Protein AF-A0A0D6M5K9-F1 (afdb_monomer_lite)

Organism: NCBI:txid53326

Radius of gyration: 14.78 Å; chains: 1; bounding box: 34×23×40 Å

InterPro domains:
  IPR000608 Ubiquitin-conjugating (UBC), catalytic core domain [PS50127] (1-75)
  IPR016135 Ubiquitin-conjugating enzyme/RWD-like [G3DSA:3.10.110.10] (27-75)
  IPR016135 Ubiquitin-conjugating enzyme/RWD-like [SSF54495] (2-74)

Foldseek 3Di:
DWDADCDDLCHRFIDDDDDDDPPVDPDPVVVVVVCCVPPDPDLVPDPDVVLSVCCVPPVPVSSVVSVVCRVVPGDRD

Sequence (77 aa):
LTVCPQEGIYRGGVFKFSISVPPEYNNVVIHGLSSLFTDLIDFDDALNMQAAQLWSTNREQFTHRAREYIAKYCERR

Secondary structure (DSSP, 8-state):
-EE---SSTTTT--EE---PPPTT--SHHHHHHHHHTTT---STT-S-HHHHHHHHH-HHHHHHHHHHHHHHHSPP-

Structure (mmCIF, N/CA/C/O backbone):
data_AF-A0A0D6M5K9-F1
#
_entry.id   AF-A0A0D6M5K9-F1
#
loop_
_atom_site.group_PDB
_atom_site.id
_atom_site.type_symbol
_atom_site.label_atom_id
_atom_site.label_alt_id
_atom_site.label_comp_id
_atom_site.label_asym_id
_atom_site.label_entity_id
_atom_site.label_seq_id
_atom_site.pdbx_PDB_ins_code
_atom_site.Cartn_x
_atom_site.Cartn_y
_atom_site.Cartn_z
_atom_site.occupancy
_atom_site.B_iso_or_equiv
_atom_site.auth_seq_id
_atom_site.auth_comp_id
_atom_site.auth_asym_id
_atom_site.auth_atom_id
_atom_site.pdbx_PDB_model_num
ATOM 1 N N . LEU A 1 1 ? 1.278 -5.989 -11.461 1.00 81.81 1 LEU A N 1
ATOM 2 C CA . LEU A 1 1 ? 1.207 -6.946 -10.333 1.00 81.81 1 LEU A CA 1
ATOM 3 C C . LEU A 1 1 ? -0.013 -6.616 -9.479 1.00 81.81 1 LEU A C 1
ATOM 5 O O . LEU A 1 1 ? -0.228 -5.444 -9.207 1.00 81.81 1 LEU A O 1
ATOM 9 N N . THR A 1 2 ? -0.810 -7.606 -9.075 1.00 86.19 2 THR A N 1
ATOM 10 C CA . THR A 1 2 ? -1.977 -7.395 -8.199 1.00 86.19 2 THR A CA 1
ATOM 11 C C . THR A 1 2 ? -1.788 -8.185 -6.913 1.00 86.19 2 THR A C 1
ATOM 13 O O . THR A 1 2 ? -1.518 -9.381 -6.978 1.00 86.19 2 THR A O 1
ATOM 16 N N . VAL A 1 3 ? -1.944 -7.528 -5.765 1.00 85.19 3 VAL A N 1
ATOM 17 C CA . VAL A 1 3 ? -1.796 -8.132 -4.435 1.00 85.19 3 VAL A CA 1
ATOM 18 C C . VAL A 1 3 ? -3.143 -8.102 -3.715 1.00 85.19 3 VAL A C 1
ATOM 20 O O . VAL A 1 3 ? -3.786 -7.053 -3.641 1.00 85.19 3 VAL A O 1
ATOM 23 N N . CYS A 1 4 ? 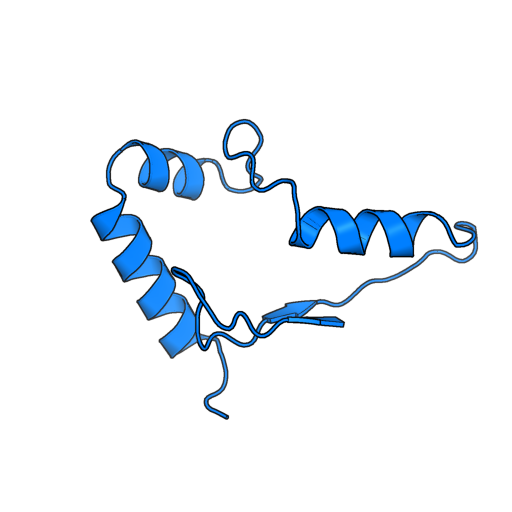-3.559 -9.254 -3.184 1.00 89.19 4 CYS A N 1
ATOM 24 C CA . CYS A 1 4 ? -4.816 -9.433 -2.449 1.00 89.19 4 CYS A CA 1
ATOM 25 C C . CYS A 1 4 ? -4.538 -10.096 -1.087 1.00 89.19 4 CYS A C 1
ATOM 27 O O . CYS A 1 4 ? -4.609 -11.328 -0.993 1.00 89.19 4 CYS A O 1
ATOM 29 N N . PRO A 1 5 ? -4.203 -9.318 -0.040 1.00 86.00 5 PRO A N 1
ATOM 30 C CA . PRO A 1 5 ? -3.887 -9.861 1.277 1.00 86.00 5 PRO A CA 1
ATOM 31 C C . PRO A 1 5 ? -5.057 -10.671 1.847 1.00 86.00 5 PRO A C 1
ATOM 33 O O . PRO A 1 5 ? -6.209 -10.226 1.823 1.00 86.00 5 PRO A O 1
ATOM 36 N N . GLN A 1 6 ? -4.758 -11.862 2.368 1.00 84.31 6 GLN A N 1
ATOM 37 C CA . GLN A 1 6 ? -5.759 -12.768 2.949 1.00 84.31 6 GLN A CA 1
ATOM 38 C C . GLN A 1 6 ? -5.887 -12.626 4.473 1.00 84.31 6 GLN A C 1
ATOM 40 O O . GLN A 1 6 ? -6.876 -13.081 5.050 1.00 84.31 6 GLN A O 1
ATOM 45 N N . GLU A 1 7 ? -4.941 -11.940 5.116 1.00 84.06 7 GLU A N 1
ATOM 46 C CA . GLU A 1 7 ? -4.851 -11.768 6.567 1.00 84.06 7 GLU A CA 1
ATOM 47 C C . GLU A 1 7 ? -4.328 -10.373 6.961 1.00 84.06 7 GLU A C 1
ATOM 49 O O . GLU A 1 7 ? -3.944 -9.567 6.111 1.00 84.06 7 GLU A O 1
ATOM 54 N N . GLY A 1 8 ? -4.370 -10.063 8.259 1.00 86.69 8 GLY A N 1
ATOM 55 C CA . GLY A 1 8 ? -3.924 -8.778 8.801 1.00 86.69 8 GLY A CA 1
ATOM 56 C C . GLY A 1 8 ? -4.856 -7.595 8.499 1.00 86.69 8 GLY A C 1
ATOM 57 O O . GLY A 1 8 ? -6.037 -7.751 8.187 1.00 86.69 8 GLY A O 1
ATOM 58 N N . ILE A 1 9 ? -4.318 -6.379 8.635 1.00 87.44 9 ILE A N 1
ATOM 59 C CA . ILE A 1 9 ? -5.077 -5.115 8.531 1.00 87.44 9 ILE A CA 1
ATOM 60 C C . ILE A 1 9 ? -5.591 -4.869 7.113 1.00 87.44 9 ILE A C 1
ATOM 62 O O . ILE A 1 9 ? -6.687 -4.342 6.940 1.00 87.44 9 ILE A O 1
ATOM 66 N N . TYR A 1 10 ? -4.813 -5.278 6.113 1.00 88.56 10 TYR A N 1
ATOM 67 C CA . TYR A 1 10 ? -5.109 -5.044 4.701 1.00 88.56 10 TYR A CA 1
ATOM 68 C C . TYR A 1 10 ? -5.963 -6.145 4.062 1.00 88.56 10 TYR A C 1
ATOM 70 O O . TYR A 1 10 ? -6.175 -6.135 2.847 1.00 88.56 10 TYR A O 1
ATOM 78 N N . ARG A 1 11 ? -6.443 -7.105 4.865 1.00 87.75 11 ARG A N 1
ATOM 79 C CA . ARG A 1 11 ? -7.272 -8.218 4.402 1.00 87.75 11 ARG A CA 1
ATOM 80 C C . ARG A 1 11 ? -8.474 -7.712 3.609 1.00 87.75 11 ARG A C 1
ATOM 82 O O . ARG A 1 11 ? -9.222 -6.856 4.078 1.00 87.75 11 ARG A O 1
ATOM 89 N N . GLY A 1 12 ? -8.680 -8.293 2.429 1.00 86.62 12 GLY A N 1
ATOM 90 C CA . GLY A 1 12 ? -9.795 -7.945 1.543 1.00 86.62 12 GLY A CA 1
ATOM 91 C C . GLY A 1 12 ? -9.547 -6.721 0.655 1.00 86.62 12 GLY A C 1
ATOM 92 O O . GLY A 1 12 ? -10.383 -6.425 -0.195 1.00 86.62 12 GLY A O 1
ATOM 93 N N . GLY A 1 13 ? -8.408 -6.038 0.799 1.00 89.12 13 GLY A N 1
ATOM 94 C CA . GLY A 1 13 ? -7.968 -5.029 -0.160 1.00 89.12 13 GLY A CA 1
ATOM 95 C C . GLY A 1 13 ? -7.473 -5.646 -1.469 1.00 89.12 13 GLY A C 1
ATOM 96 O O . GLY A 1 13 ? -6.958 -6.765 -1.498 1.00 89.12 13 GLY A O 1
ATOM 97 N N . VAL A 1 14 ? -7.613 -4.890 -2.557 1.00 90.62 14 VAL A N 1
ATOM 98 C CA . VAL A 1 14 ? -7.060 -5.224 -3.875 1.00 90.62 14 VAL A CA 1
ATOM 99 C C . VAL A 1 14 ? -6.130 -4.093 -4.290 1.00 90.62 14 VAL A C 1
ATOM 101 O O . VAL A 1 14 ? -6.582 -2.978 -4.555 1.00 90.62 14 VAL A O 1
ATOM 104 N N . PHE A 1 15 ? -4.832 -4.381 -4.354 1.00 88.00 15 PHE A N 1
ATOM 105 C CA . PHE A 1 15 ? -3.792 -3.394 -4.642 1.00 88.00 15 PHE A CA 1
ATOM 106 C C . PHE A 1 15 ? -3.158 -3.692 -6.000 1.00 88.00 15 PHE A C 1
ATOM 108 O O . PHE A 1 15 ? -2.613 -4.776 -6.216 1.00 88.00 15 PHE A O 1
ATOM 115 N N . LYS A 1 16 ? -3.251 -2.741 -6.934 1.00 87.69 16 LYS A N 1
ATOM 116 C CA . LYS A 1 16 ? -2.708 -2.859 -8.295 1.00 87.6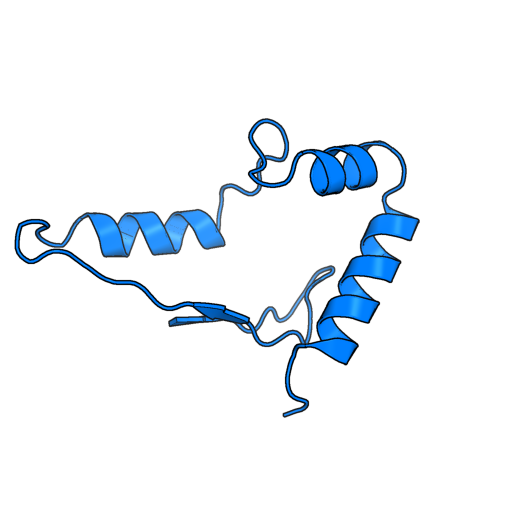9 16 LYS A CA 1
ATOM 117 C C . LYS A 1 16 ? -1.408 -2.052 -8.383 1.00 87.69 16 LYS A C 1
ATOM 119 O O . LYS A 1 16 ? -1.417 -0.844 -8.182 1.00 87.69 16 LYS A O 1
ATOM 124 N N . PHE A 1 17 ? -0.308 -2.717 -8.715 1.00 84.69 17 PHE A N 1
ATOM 125 C CA . PHE A 1 17 ? 1.017 -2.126 -8.905 1.00 84.69 17 PHE A CA 1
ATOM 126 C C . PHE A 1 17 ? 1.415 -2.192 -10.380 1.00 84.69 17 PHE A C 1
ATOM 128 O O . PHE A 1 17 ? 1.346 -3.260 -11.001 1.00 84.69 17 PHE A O 1
ATOM 135 N N . SER A 1 18 ? 1.868 -1.065 -10.926 1.00 84.62 18 SER A N 1
ATOM 136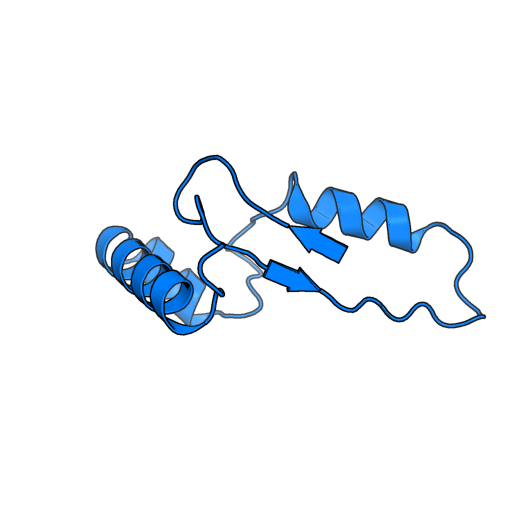 C CA . SER A 1 18 ? 2.529 -1.009 -12.231 1.00 84.62 18 SER A CA 1
ATOM 137 C C . SER A 1 18 ? 4.039 -1.004 -12.018 1.00 84.62 18 SER A C 1
ATOM 139 O O . SER A 1 18 ? 4.539 -0.225 -11.211 1.00 84.62 18 SER A O 1
ATOM 141 N N . ILE A 1 19 ? 4.753 -1.892 -12.706 1.00 80.12 19 ILE A N 1
ATOM 142 C CA . ILE A 1 19 ? 6.210 -2.012 -12.620 1.00 80.12 19 ILE A CA 1
ATOM 143 C C . ILE A 1 19 ? 6.738 -1.797 -14.034 1.00 80.12 19 ILE A C 1
ATOM 145 O O . ILE A 1 19 ? 6.393 -2.559 -14.936 1.00 80.12 19 ILE A O 1
ATOM 149 N N . SER A 1 20 ? 7.548 -0.756 -14.219 1.00 78.62 20 SER A N 1
ATOM 150 C CA . SER A 1 20 ? 8.259 -0.502 -15.470 1.00 78.62 20 SER A CA 1
ATOM 151 C C . SER A 1 20 ? 9.708 -0.933 -15.296 1.00 78.62 20 SER A C 1
ATOM 153 O O . SER A 1 20 ? 10.389 -0.435 -14.400 1.00 78.62 20 SER A O 1
ATOM 155 N N . VAL A 1 21 ? 10.162 -1.878 -16.117 1.00 74.44 21 VAL A N 1
ATOM 156 C CA . VAL A 1 21 ? 11.555 -2.336 -16.118 1.00 74.44 21 VAL A CA 1
ATOM 157 C C . VAL A 1 21 ? 12.255 -1.689 -17.312 1.00 74.44 21 VAL A C 1
ATOM 159 O O . VAL A 1 21 ? 11.838 -1.940 -18.446 1.00 74.44 21 VAL A O 1
ATOM 162 N N . PRO A 1 22 ? 13.283 -0.850 -17.090 1.00 74.06 22 PRO A N 1
ATOM 163 C CA . PRO A 1 22 ? 14.081 -0.308 -18.177 1.00 74.06 22 PRO A CA 1
ATOM 164 C C . PRO A 1 22 ? 14.768 -1.439 -18.951 1.00 74.06 22 PRO A C 1
ATOM 166 O O . PRO A 1 22 ? 15.164 -2.438 -18.342 1.00 74.06 22 PRO A O 1
ATOM 169 N N . PRO A 1 23 ? 14.972 -1.290 -20.269 1.00 70.12 23 PRO A N 1
ATOM 170 C CA . PRO A 1 23 ? 15.637 -2.307 -21.079 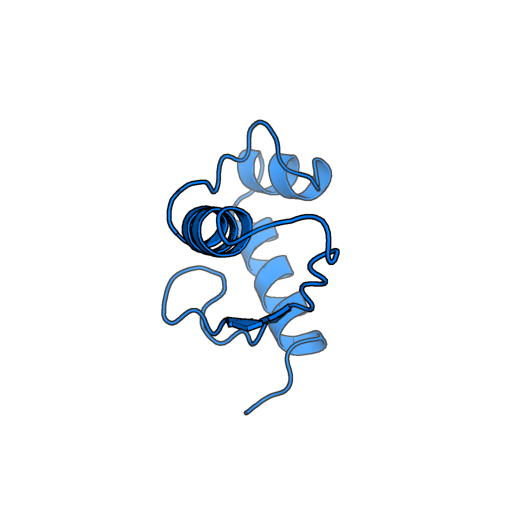1.00 70.12 23 PRO A CA 1
ATOM 171 C C . PRO A 1 23 ? 17.083 -2.589 -20.633 1.00 70.12 23 PRO A C 1
ATOM 173 O O . PRO A 1 23 ? 17.611 -3.653 -20.947 1.00 70.12 23 PRO A O 1
ATOM 176 N N . GLU A 1 24 ? 17.715 -1.693 -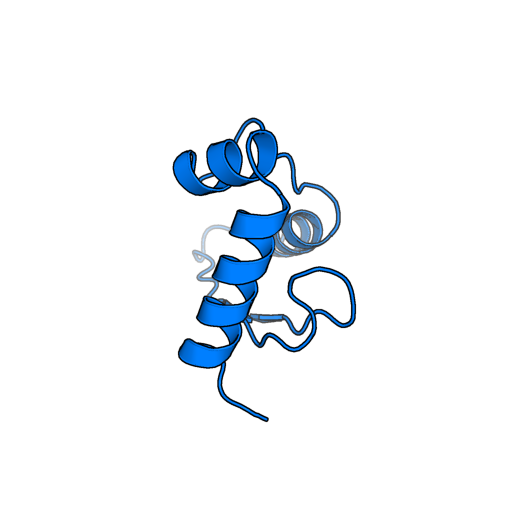19.863 1.00 70.69 24 GLU A N 1
ATOM 177 C CA . GLU A 1 24 ? 19.060 -1.906 -19.311 1.00 70.69 24 GLU A CA 1
ATOM 178 C C . GLU A 1 24 ? 19.094 -2.851 -18.090 1.00 70.69 24 GLU A C 1
ATOM 180 O O . GLU A 1 24 ? 20.173 -3.261 -17.658 1.00 70.69 24 GLU A O 1
ATOM 185 N N . TYR A 1 25 ? 17.939 -3.211 -17.516 1.00 62.69 25 TYR A N 1
ATOM 186 C CA . TYR A 1 25 ? 17.855 -3.932 -16.244 1.00 62.69 25 TYR A CA 1
ATOM 187 C C . TYR A 1 25 ? 17.483 -5.410 -16.431 1.00 62.69 25 TYR A C 1
ATOM 189 O O . TYR A 1 25 ? 16.323 -5.799 -16.555 1.00 62.69 25 TYR A O 1
ATOM 197 N N . ASN A 1 26 ? 18.507 -6.261 -16.424 1.00 57.50 26 ASN A N 1
ATOM 198 C CA . ASN A 1 26 ? 18.390 -7.703 -16.620 1.00 57.50 26 ASN A CA 1
ATOM 199 C C . ASN A 1 26 ? 17.942 -8.398 -15.312 1.00 57.50 26 ASN A C 1
ATOM 201 O O . ASN A 1 26 ? 18.682 -8.355 -14.337 1.00 57.50 26 ASN A O 1
ATOM 205 N N . ASN A 1 27 ? 16.747 -9.010 -15.290 1.00 58.56 27 ASN A N 1
ATOM 206 C CA . ASN A 1 27 ? 16.182 -10.043 -14.379 1.00 58.56 27 ASN A CA 1
ATOM 207 C C . ASN A 1 27 ? 16.293 -9.940 -12.828 1.00 58.56 27 ASN A C 1
ATOM 209 O O . ASN A 1 27 ? 15.504 -10.581 -12.134 1.00 58.56 27 ASN A O 1
ATOM 213 N N . VAL A 1 28 ? 17.187 -9.142 -12.240 1.00 58.97 28 VAL A N 1
ATOM 214 C CA . VAL A 1 28 ? 17.458 -9.102 -10.785 1.00 58.97 28 VAL A CA 1
ATOM 215 C C . VAL A 1 28 ? 16.372 -8.342 -10.005 1.00 58.97 28 VAL A C 1
ATOM 217 O O . VAL A 1 28 ? 16.057 -8.679 -8.866 1.00 58.97 28 VAL A O 1
ATOM 220 N N . VAL A 1 29 ? 15.733 -7.349 -10.628 1.00 58.88 29 VAL A N 1
ATOM 221 C CA . VAL A 1 29 ? 14.780 -6.441 -9.954 1.00 58.88 29 VAL A CA 1
ATOM 222 C C . VAL A 1 29 ? 13.436 -7.106 -9.665 1.00 58.88 29 VAL A C 1
ATOM 224 O O . VAL A 1 29 ? 12.819 -6.818 -8.644 1.00 58.88 29 VAL A O 1
ATOM 227 N N . ILE A 1 30 ? 12.994 -8.034 -10.520 1.00 61.06 30 ILE A N 1
ATOM 228 C CA . ILE A 1 30 ? 11.721 -8.749 -10.340 1.00 61.06 30 ILE A CA 1
ATOM 229 C C . ILE A 1 30 ? 11.751 -9.587 -9.049 1.00 61.06 30 ILE A C 1
ATOM 231 O O . ILE A 1 30 ? 10.773 -9.600 -8.301 1.00 61.06 30 ILE A O 1
ATOM 235 N N . HIS A 1 31 ? 12.886 -10.230 -8.749 1.00 60.25 31 HIS A N 1
ATOM 236 C CA . HIS A 1 31 ? 13.062 -11.015 -7.525 1.00 60.25 31 HIS A CA 1
ATOM 237 C C . HIS A 1 31 ? 13.112 -10.133 -6.267 1.00 60.25 31 HIS A C 1
ATOM 239 O O . HIS A 1 31 ? 12.462 -10.465 -5.278 1.00 60.25 31 HIS A O 1
ATOM 245 N N . GLY A 1 32 ? 13.789 -8.978 -6.315 1.00 62.56 32 GLY A N 1
ATOM 246 C CA . GLY A 1 32 ? 13.823 -8.024 -5.195 1.00 62.56 32 GLY A CA 1
ATOM 247 C C . GLY A 1 32 ? 12.462 -7.386 -4.884 1.00 62.56 32 GLY A C 1
ATOM 248 O O . GLY A 1 32 ? 12.114 -7.202 -3.719 1.00 62.56 32 GLY A O 1
ATOM 249 N N . LEU A 1 33 ? 11.651 -7.117 -5.914 1.00 62.12 33 LEU A N 1
ATOM 250 C CA . LEU A 1 33 ? 10.287 -6.597 -5.755 1.00 62.12 33 LEU A CA 1
ATOM 251 C C . LEU A 1 33 ? 9.372 -7.587 -5.030 1.00 62.12 33 LEU A C 1
ATOM 253 O O . LEU A 1 33 ? 8.560 -7.163 -4.216 1.00 62.12 33 LEU A O 1
ATOM 257 N N . SER A 1 34 ? 9.513 -8.892 -5.283 1.00 59.31 34 SER A N 1
ATOM 258 C CA . SER A 1 34 ? 8.728 -9.910 -4.575 1.00 59.31 34 SER A CA 1
ATOM 259 C C . SER A 1 34 ? 9.061 -9.956 -3.080 1.00 59.31 34 SER A C 1
ATOM 261 O O . SER A 1 34 ? 8.143 -10.084 -2.275 1.00 59.31 34 SER A O 1
ATOM 263 N N . SER A 1 35 ? 10.337 -9.802 -2.707 1.00 60.31 35 SER A N 1
ATOM 264 C CA . SER A 1 35 ? 10.780 -9.813 -1.303 1.00 60.31 35 SER A CA 1
ATOM 265 C C . SER A 1 35 ? 10.335 -8.575 -0.516 1.00 60.31 35 SER A C 1
ATOM 267 O O . SER A 1 35 ? 10.062 -8.666 0.681 1.00 60.31 35 SER A O 1
ATOM 269 N N . LEU A 1 36 ? 10.202 -7.425 -1.189 1.00 57.66 36 LEU A N 1
ATOM 270 C CA . LEU A 1 36 ? 9.720 -6.175 -0.585 1.00 57.66 36 LEU A CA 1
ATOM 271 C C . LEU A 1 36 ? 8.269 -6.284 -0.085 1.00 57.66 36 LEU A C 1
ATOM 273 O O . LEU A 1 36 ? 7.869 -5.571 0.829 1.00 57.66 36 LEU A O 1
ATOM 277 N N . PHE A 1 37 ? 7.484 -7.191 -0.673 1.00 57.62 37 PHE A N 1
ATOM 278 C CA . PHE A 1 37 ? 6.095 -7.436 -0.287 1.00 57.62 37 PHE A CA 1
ATOM 279 C C . PHE A 1 37 ? 5.917 -8.607 0.689 1.00 57.62 37 PHE A C 1
ATOM 281 O O . PHE A 1 37 ? 4.784 -8.841 1.114 1.00 57.62 37 PHE A O 1
ATOM 288 N N . THR A 1 38 ? 6.986 -9.330 1.051 1.00 54.59 38 THR A N 1
ATOM 289 C CA . THR A 1 38 ? 6.904 -10.480 1.968 1.00 54.59 38 THR A CA 1
ATOM 290 C C . THR A 1 38 ? 7.625 -10.276 3.301 1.00 54.59 38 THR A C 1
ATOM 292 O O . THR A 1 38 ? 7.039 -10.649 4.310 1.00 54.59 38 THR A O 1
ATOM 295 N N . ASP A 1 39 ? 8.822 -9.667 3.347 1.00 49.03 39 ASP A N 1
ATOM 296 C CA . ASP A 1 39 ? 9.672 -9.712 4.563 1.00 49.03 39 ASP A CA 1
ATOM 297 C C . ASP A 1 39 ? 10.175 -8.365 5.128 1.00 49.03 39 ASP A C 1
ATOM 299 O O . ASP A 1 39 ? 10.690 -8.343 6.243 1.00 49.03 39 ASP A O 1
ATOM 303 N N . LEU A 1 40 ? 10.015 -7.225 4.441 1.00 46.81 40 LEU A N 1
ATOM 304 C CA . LEU A 1 40 ? 10.450 -5.912 4.959 1.00 46.81 40 LEU A CA 1
ATOM 305 C C . LEU A 1 40 ? 9.312 -4.887 4.974 1.00 46.81 40 LEU A C 1
ATOM 307 O O . LEU A 1 40 ? 9.285 -3.928 4.207 1.00 46.81 40 LEU A O 1
ATOM 311 N N . ILE A 1 41 ? 8.375 -5.059 5.905 1.00 54.56 41 ILE A N 1
ATOM 312 C CA . ILE A 1 41 ? 7.675 -3.900 6.467 1.00 54.56 41 ILE A CA 1
ATOM 313 C C . ILE A 1 41 ? 8.479 -3.485 7.696 1.00 54.56 41 ILE A C 1
ATOM 315 O O . ILE A 1 41 ? 8.147 -3.858 8.819 1.00 54.56 41 ILE A O 1
ATOM 319 N N . ASP A 1 42 ? 9.570 -2.757 7.465 1.00 59.81 42 ASP A N 1
ATOM 320 C CA . ASP A 1 42 ? 10.196 -1.973 8.522 1.00 59.81 42 ASP A CA 1
ATOM 321 C C . ASP A 1 42 ? 9.609 -0.558 8.469 1.00 59.81 42 ASP A C 1
ATOM 323 O O . ASP A 1 42 ? 9.592 0.088 7.417 1.00 59.81 42 ASP A O 1
ATOM 327 N N . PHE A 1 43 ? 9.033 -0.108 9.582 1.00 62.38 43 PHE A N 1
ATOM 328 C CA . PHE A 1 43 ? 8.441 1.226 9.680 1.00 62.38 43 PHE A CA 1
ATOM 329 C C . PHE A 1 43 ? 9.488 2.304 9.990 1.00 62.38 43 PHE A C 1
ATOM 331 O O . PHE A 1 43 ? 9.125 3.482 9.939 1.00 62.38 43 PHE A O 1
ATOM 338 N N . ASP A 1 44 ? 10.745 1.933 10.266 1.00 66.50 44 ASP A N 1
ATOM 339 C CA . ASP A 1 44 ? 11.824 2.898 10.521 1.00 66.50 44 ASP A CA 1
ATOM 340 C C . ASP A 1 44 ? 12.187 3.734 9.279 1.00 66.50 44 ASP A C 1
ATOM 342 O O . ASP A 1 44 ? 12.491 4.915 9.417 1.00 66.50 44 ASP A O 1
ATOM 346 N N . ASP A 1 45 ? 12.053 3.179 8.066 1.00 72.56 45 ASP A N 1
ATOM 347 C CA . ASP A 1 45 ? 12.346 3.870 6.791 1.00 72.56 45 ASP A CA 1
ATOM 348 C C . ASP A 1 45 ? 11.107 3.967 5.875 1.00 72.56 45 ASP A C 1
ATOM 350 O O . ASP A 1 45 ? 11.148 3.857 4.644 1.00 72.56 45 ASP A O 1
ATOM 354 N N . ALA A 1 46 ? 9.936 4.148 6.487 1.00 79.19 46 ALA A N 1
ATOM 355 C CA . ALA A 1 46 ? 8.683 4.210 5.753 1.00 79.19 46 ALA A CA 1
ATOM 356 C C . ALA A 1 46 ? 8.616 5.431 4.816 1.00 79.19 46 ALA A C 1
ATOM 358 O O . ALA A 1 46 ? 8.708 6.581 5.247 1.00 79.19 46 ALA A O 1
ATOM 359 N N . LEU A 1 47 ? 8.276 5.189 3.543 1.00 82.19 47 LEU A N 1
ATOM 360 C CA . LEU A 1 47 ? 8.009 6.244 2.550 1.00 82.19 47 LEU A CA 1
ATOM 361 C C . LEU A 1 47 ? 6.973 7.276 3.030 1.00 82.19 47 LEU A C 1
ATOM 363 O O . LEU A 1 47 ? 7.027 8.444 2.652 1.00 82.19 47 LEU A O 1
ATOM 367 N N . ASN A 1 48 ? 6.012 6.847 3.854 1.00 86.00 48 ASN A N 1
ATOM 368 C CA . ASN A 1 48 ? 5.042 7.729 4.490 1.00 86.00 48 ASN A CA 1
ATOM 369 C C . ASN A 1 48 ? 5.310 7.824 5.997 1.00 86.00 48 ASN A C 1
ATOM 371 O O . ASN A 1 48 ? 4.723 7.086 6.794 1.00 86.00 48 ASN A O 1
ATOM 375 N N . MET A 1 49 ? 6.150 8.789 6.376 1.00 85.94 49 MET A N 1
ATOM 376 C CA . MET A 1 49 ? 6.496 9.054 7.776 1.00 85.94 49 MET A CA 1
ATOM 377 C C . MET A 1 49 ? 5.270 9.352 8.655 1.00 85.94 49 MET A C 1
ATOM 379 O O . MET A 1 49 ? 5.236 8.948 9.813 1.00 85.94 49 MET A O 1
ATOM 383 N N . GLN A 1 50 ? 4.223 9.999 8.124 1.00 87.44 50 GLN A N 1
ATOM 384 C CA . GLN A 1 50 ? 3.007 10.294 8.899 1.00 87.44 50 GLN A CA 1
ATOM 385 C C . GLN A 1 50 ? 2.237 9.017 9.250 1.00 87.44 50 GLN A C 1
ATOM 387 O O . GLN A 1 50 ? 1.746 8.863 10.368 1.00 87.44 50 GLN A O 1
ATOM 392 N N . ALA A 1 51 ? 2.138 8.090 8.296 1.00 87.50 51 ALA A N 1
ATOM 393 C CA . ALA A 1 51 ? 1.498 6.800 8.508 1.00 87.50 51 ALA A CA 1
ATOM 394 C C . ALA A 1 51 ? 2.297 5.936 9.500 1.00 87.50 51 ALA A C 1
ATOM 396 O O . ALA A 1 51 ? 1.696 5.314 10.375 1.00 87.50 51 ALA A O 1
ATOM 397 N N . ALA A 1 52 ? 3.632 5.953 9.415 1.00 87.62 52 ALA A N 1
ATOM 398 C CA . ALA A 1 52 ? 4.511 5.255 10.356 1.00 87.62 52 ALA A CA 1
ATOM 399 C C . ALA A 1 52 ? 4.425 5.826 11.779 1.00 87.62 52 ALA A C 1
ATOM 401 O O . ALA A 1 52 ? 4.284 5.079 12.748 1.00 87.62 52 ALA A O 1
ATOM 402 N N . GLN A 1 53 ? 4.407 7.153 11.920 1.00 88.69 53 GLN A N 1
ATOM 403 C CA . GLN A 1 53 ? 4.217 7.793 13.220 1.00 88.69 53 GLN A CA 1
ATOM 404 C C . GLN A 1 53 ? 2.842 7.461 13.815 1.00 88.69 53 GLN A C 1
ATOM 406 O O . GLN A 1 53 ? 2.747 7.152 15.004 1.00 88.69 53 GLN A O 1
ATOM 411 N N . LEU A 1 54 ? 1.779 7.476 13.001 1.00 89.12 54 LEU A N 1
ATOM 412 C CA . LEU A 1 54 ? 0.436 7.081 13.436 1.00 89.12 54 LEU A CA 1
ATOM 413 C C . LEU A 1 54 ? 0.393 5.615 13.885 1.00 89.12 54 LEU A C 1
ATOM 415 O O . LEU A 1 54 ? -0.246 5.305 14.884 1.00 89.12 54 LEU A O 1
ATOM 419 N N . TRP A 1 55 ? 1.098 4.725 13.188 1.00 85.75 55 TRP A N 1
ATOM 420 C CA . TRP A 1 55 ? 1.224 3.322 13.579 1.00 85.75 55 TRP A CA 1
ATOM 421 C C . TRP A 1 55 ? 1.892 3.151 14.948 1.00 85.75 55 TRP A C 1
ATOM 423 O O . TRP A 1 55 ? 1.387 2.402 15.784 1.00 85.75 55 TRP A O 1
ATOM 433 N N . SER A 1 56 ? 2.992 3.875 15.179 1.00 86.75 56 SER A N 1
ATOM 434 C CA . SER A 1 56 ? 3.748 3.845 16.436 1.00 86.75 56 SER A CA 1
ATOM 435 C C . SER A 1 56 ? 2.970 4.455 17.610 1.00 86.75 56 SER A C 1
ATOM 437 O O . SER A 1 56 ? 3.015 3.947 18.728 1.00 86.75 56 SER A O 1
ATOM 439 N N . THR A 1 57 ? 2.199 5.516 17.360 1.00 91.50 57 THR A N 1
ATOM 440 C CA . THR A 1 57 ? 1.482 6.255 18.415 1.00 91.50 57 THR A CA 1
ATOM 441 C C . THR A 1 57 ? 0.080 5.720 18.698 1.00 91.50 57 THR A C 1
ATOM 443 O O . THR A 1 57 ? -0.320 5.644 19.859 1.00 91.50 57 THR A O 1
ATOM 446 N N . ASN A 1 58 ? -0.691 5.358 17.668 1.00 91.12 58 ASN A N 1
ATOM 447 C CA . ASN A 1 58 ? -2.065 4.882 17.807 1.00 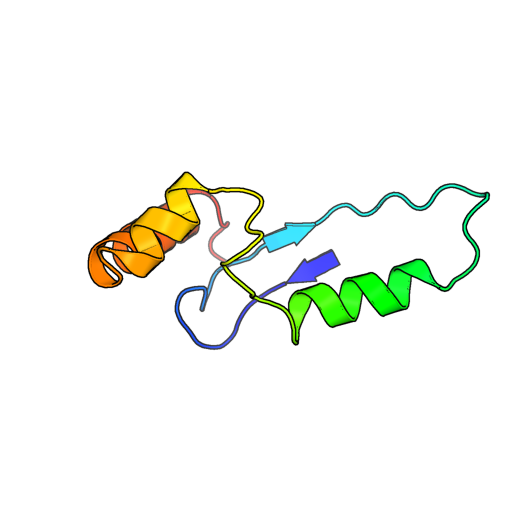91.12 58 ASN A CA 1
ATOM 448 C C . ASN A 1 58 ? -2.432 3.862 16.718 1.00 91.12 58 ASN A C 1
ATOM 450 O O . ASN A 1 58 ? -3.003 4.167 15.662 1.00 91.12 58 ASN A O 1
ATOM 454 N N . ARG A 1 59 ? -2.159 2.597 17.039 1.00 89.38 59 ARG A N 1
ATOM 455 C CA . ARG A 1 59 ? -2.389 1.451 16.157 1.00 89.38 59 ARG A CA 1
ATOM 456 C C . ARG A 1 59 ? -3.862 1.240 15.787 1.00 89.38 59 ARG A C 1
ATOM 458 O O . ARG A 1 59 ? -4.157 0.767 14.687 1.00 89.38 59 ARG A O 1
ATOM 465 N N . GLU A 1 60 ? -4.791 1.588 16.674 1.00 92.75 60 GLU A N 1
ATOM 466 C CA . GLU A 1 60 ? -6.229 1.451 16.420 1.00 92.75 60 GLU A CA 1
ATOM 467 C C . GLU A 1 60 ? -6.695 2.454 15.361 1.00 92.75 60 GLU A C 1
ATOM 469 O O . GLU A 1 60 ? -7.319 2.070 14.368 1.00 92.75 60 GLU A O 1
ATOM 474 N N . GLN A 1 61 ? -6.318 3.726 15.517 1.00 92.50 61 GLN A N 1
ATOM 475 C CA . GLN A 1 61 ? -6.677 4.775 14.566 1.00 92.50 61 GLN A CA 1
ATOM 476 C C . GLN A 1 61 ? -6.060 4.521 13.187 1.00 92.50 61 GLN A C 1
ATOM 478 O O . GLN A 1 61 ? -6.731 4.701 12.166 1.00 92.50 61 GLN A O 1
ATOM 483 N N . PHE A 1 62 ? -4.812 4.042 13.149 1.00 92.19 62 PHE A N 1
ATOM 484 C CA . PHE A 1 62 ? -4.190 3.587 11.908 1.00 92.19 62 PHE A CA 1
ATOM 485 C C . PHE A 1 62 ? -5.027 2.491 11.235 1.00 92.19 62 PHE A C 1
ATOM 487 O O . PHE A 1 62 ? -5.343 2.585 10.049 1.00 92.19 62 PHE A O 1
ATOM 494 N N . THR A 1 63 ? -5.426 1.472 12.002 1.00 90.62 63 THR A N 1
ATOM 495 C CA . THR A 1 63 ? -6.216 0.341 11.493 1.00 90.62 63 THR A CA 1
ATOM 496 C C . THR A 1 63 ? -7.565 0.803 10.944 1.00 90.62 63 THR A C 1
ATOM 498 O O . THR A 1 63 ? -7.986 0.339 9.883 1.00 90.62 63 THR A O 1
ATOM 501 N N . HIS A 1 64 ? -8.232 1.736 11.628 1.00 93.19 64 HIS A N 1
ATOM 502 C CA . HIS A 1 64 ? -9.496 2.304 11.167 1.00 93.19 64 HIS A CA 1
ATOM 503 C C . HIS A 1 64 ? -9.329 3.026 9.824 1.00 93.19 64 HIS A C 1
ATOM 505 O O . HIS A 1 64 ? -10.014 2.692 8.857 1.00 93.19 64 HIS A O 1
ATOM 511 N N . ARG A 1 65 ? -8.346 3.930 9.725 1.00 92.62 65 ARG A N 1
ATOM 512 C CA . ARG A 1 65 ? -8.046 4.646 8.476 1.00 92.62 65 ARG A CA 1
ATOM 513 C C . ARG A 1 65 ? -7.674 3.710 7.334 1.00 92.62 65 ARG A C 1
ATOM 515 O O . ARG A 1 65 ? -8.159 3.889 6.221 1.00 92.62 65 ARG A O 1
ATOM 522 N N . ALA A 1 66 ? -6.845 2.700 7.592 1.00 91.25 66 ALA A N 1
ATOM 523 C CA . ALA A 1 66 ? -6.476 1.722 6.573 1.00 91.25 66 ALA A CA 1
ATOM 524 C C . ALA A 1 66 ? -7.720 1.019 6.000 1.00 91.25 66 ALA A C 1
ATOM 526 O O . ALA A 1 66 ? -7.853 0.891 4.782 1.00 91.25 66 ALA A O 1
ATOM 527 N N . ARG A 1 67 ? -8.673 0.640 6.862 1.00 91.56 67 ARG A N 1
ATOM 528 C CA . ARG A 1 67 ? -9.946 0.038 6.434 1.00 91.56 67 ARG A CA 1
ATOM 529 C C . ARG A 1 67 ? -10.821 1.000 5.636 1.00 91.56 67 ARG A C 1
ATOM 531 O O . ARG A 1 67 ? -11.387 0.583 4.628 1.00 91.56 67 ARG A O 1
ATOM 538 N N . GLU A 1 68 ? -10.910 2.266 6.037 1.00 93.88 68 GLU A N 1
ATOM 539 C CA . GLU A 1 68 ? -11.642 3.284 5.269 1.00 93.88 68 GLU A CA 1
ATOM 540 C C . GLU A 1 68 ? -11.055 3.465 3.864 1.00 93.88 68 GLU A C 1
ATOM 542 O O . GLU A 1 68 ? -11.795 3.526 2.882 1.00 93.88 68 GLU A O 1
ATOM 547 N N . TYR A 1 69 ? -9.725 3.499 3.747 1.00 91.56 69 TYR A N 1
ATOM 548 C CA . TYR A 1 69 ? -9.048 3.620 2.455 1.00 91.56 69 TYR A CA 1
ATOM 549 C C . TYR A 1 69 ? -9.309 2.408 1.564 1.00 91.56 69 TYR A C 1
ATOM 551 O O . TYR A 1 69 ? -9.606 2.581 0.382 1.00 91.56 69 TYR A O 1
ATOM 559 N N . ILE A 1 70 ? -9.255 1.197 2.121 1.00 91.31 70 ILE A N 1
ATOM 560 C CA . ILE A 1 70 ? -9.595 -0.022 1.381 1.00 91.31 70 ILE A CA 1
ATOM 561 C C . ILE A 1 70 ? -11.037 0.054 0.880 1.00 91.31 70 ILE A C 1
ATOM 563 O O . ILE A 1 70 ? -11.276 -0.125 -0.308 1.00 91.31 70 ILE A O 1
ATOM 567 N N . ALA A 1 71 ? -11.992 0.388 1.749 1.00 89.94 71 ALA A N 1
ATOM 568 C CA . ALA A 1 71 ? -13.397 0.485 1.362 1.00 89.94 71 ALA A CA 1
ATOM 569 C C . ALA A 1 71 ? -13.660 1.559 0.291 1.00 89.94 71 ALA A C 1
ATOM 571 O O . ALA A 1 71 ? -14.592 1.416 -0.499 1.00 89.94 71 ALA A O 1
ATOM 572 N N . LYS A 1 72 ? -12.862 2.634 0.278 1.00 92.12 72 LYS A N 1
ATOM 573 C CA . LYS A 1 72 ? -13.027 3.766 -0.638 1.00 92.12 72 LYS A CA 1
ATOM 574 C C . LYS A 1 72 ? -12.349 3.566 -1.993 1.00 92.12 72 LYS A C 1
ATOM 576 O O . LYS A 1 72 ? -12.890 4.021 -2.997 1.00 92.12 72 LYS A O 1
ATOM 581 N N . TYR A 1 73 ? -11.166 2.954 -2.021 1.00 90.56 73 TYR A N 1
ATOM 582 C CA . TYR A 1 73 ? -10.311 2.927 -3.214 1.00 90.56 73 TYR A CA 1
ATOM 583 C C . TYR A 1 73 ? -10.091 1.530 -3.794 1.00 90.56 73 TYR A C 1
ATOM 585 O O . TYR A 1 73 ? -9.732 1.420 -4.966 1.00 90.56 73 TYR A O 1
ATOM 593 N N . CYS A 1 74 ? -10.303 0.464 -3.019 1.00 88.69 74 CYS A N 1
ATOM 594 C CA . CYS A 1 74 ? -10.299 -0.881 -3.576 1.00 88.69 74 CYS A CA 1
ATOM 595 C C . CYS A 1 74 ? -11.688 -1.191 -4.140 1.00 88.69 74 CYS A C 1
ATOM 597 O O . CYS A 1 74 ? -12.699 -1.080 -3.449 1.00 88.69 74 CYS A O 1
ATOM 599 N N . GLU A 1 75 ? -11.735 -1.604 -5.405 1.00 77.12 75 GLU A N 1
ATOM 600 C CA . GLU A 1 75 ? -12.959 -2.112 -6.024 1.00 77.12 75 GLU A CA 1
ATOM 601 C C . GLU A 1 75 ? -13.469 -3.321 -5.222 1.00 77.12 75 GLU A C 1
ATOM 603 O O . GLU A 1 75 ? -12.699 -4.240 -4.919 1.00 77.12 75 GLU A O 1
ATOM 608 N N . ARG A 1 76 ? -14.767 -3.336 -4.878 1.00 63.28 76 ARG A N 1
ATOM 609 C CA . ARG A 1 76 ? -15.408 -4.562 -4.381 1.00 63.28 76 ARG A CA 1
ATOM 610 C C . ARG A 1 76 ? -15.358 -5.588 -5.507 1.00 63.28 76 ARG A C 1
ATOM 612 O O . ARG A 1 76 ? -15.857 -5.313 -6.595 1.00 63.28 76 ARG A O 1
ATOM 619 N N . ARG A 1 77 ? -14.732 -6.732 -5.238 1.00 55.69 77 ARG A N 1
ATOM 620 C CA . ARG A 1 77 ? -14.877 -7.916 -6.085 1.00 55.69 77 ARG A CA 1
ATOM 621 C C . ARG A 1 77 ? -16.293 -8.462 -6.010 1.00 55.69 77 ARG A C 1
ATOM 623 O O . ARG A 1 77 ? -16.881 -8.387 -4.907 1.00 55.69 77 ARG A O 1
#

pLDDT: mean 78.43, std 13.65, range [46.81, 93.88]

=== Feature glossary ===
Legend for the data blocks above and below:

— What the protein is —

The amino-acid sequence is the protein's primary structure: the linear order of residues from the N-terminus to the C-terminus, written in one-letter code. Everything else here — the 3D coordinates, the secondary structure, the domain annotations — is ultimately a consequence of this string.

Functional annotations link the protein to curated databases. InterPro entries identify conserved domains and families by matching the sequence against member-database signatures (Pfam, PROSITE, CDD, …). Gene Ontology (GO) terms describe molecular function, biological process, and cellular component in a controlled vocabulary. CATH places the structure in a hierarchical fold classification (Class/Architecture/Topology/Homologous-superfamily). The organism is the source species.

— Where its atoms are —

Atomic coordinates in PDBx/mmCIF format — the same representation the Protein Data Bank distributes. Each line of the _atom_site loop places one backbone atom in Cartesian space (units: ångströms, origin: arbitrary).

The six renders are orthographic views along the three Cartesian axes in both directions. Representation (cartoon, sticks, or surface) and color scheme (sequence-rainbow or by-chain) vary across proteins so the training set covers all the common visualization conventions.

— Local backbone conformation —

Eight-state secondary structure (DSSP): H is the canonical α-helix, G the tighter 3₁₀-helix, I the wider π-helix; E/B are β-structure, T and S are turns and bends, and '-' is everything else. DSSP derives these from the pattern of main-chain N–H···O=C hydrogen bonds, not from the sequence.

Three-state secondary structure (P-SEA) collapses the eight DSSP classes into helix (a), strand (b), and coil (c). P-SEA assigns these from Cα geometry alone — distances and angles — without requiring backbone oxygens, so it works on any Cα trace.

φ (phi) and ψ (psi) are the two rotatable backbone dihedrals per residue: φ is the C(i-1)–N–Cα–C torsion, ψ is the N–Cα–C–N(i+1) torsion, both in degrees on (−180°, 180°]. α-helical residues cluster near (−60°, −45°); β-strand residues near (−120°, +130°). A Ramachandran plot is simply a scatter of (φ, ψ) for every residue.

— Global shape and packing —

The geometric summary reports three shape descriptors. Rg (radius of gyration) measures how spread out the Cα atoms are about their centre of mass; compact globular proteins have small Rg, elongated or unfolded ones large. Cα contacts (<8 Å, |i−j|>4) count long-range residue pairs in spatial proximity — high for tightly packed folds, near zero for rods or random coil. The bounding-box extents give the protein's footprint along x, y, z in Å.

SASA measures how much of the protein is reachable by solvent. It is computed by rolling a water-sized probe over the atomic surface and summing the exposed area (Å²). Per-residue SASA distinguishes core (buried, low SASA) from surface (exposed, high SASA) residues; total SASA is a whole-molecule size measure.

Plot images: a contact map (which residues are close in 3D, as an N×N binary image), a Ramachandran scatter (backbone torsion angles, revealing secondary-structure composition at a glance), and — for AlphaFold structures — a PAE heatmap (pairwise prediction confidence).

— Structural neighborhood —

A 3Di character summarizes, for each residue, the relative orientation of the Cα frame of its nearest spatial neighbor. Because it encodes fold topology rather than chemistry, 3Di alignments detect remote structural similarity that sequence alignment misses.

The Foldseek neighbor list gives the closest experimentally determined structures in the PDB, ranked by structural alignment. TM-score near 1 means near-identical fold; near 0.3 means only rough topology match. This is how one finds what a novel AlphaFold prediction most resembles in the solved-structure universe.

— Confidence and disorder —

For AlphaFold models, the B-factor field carries pLDDT — the model's own estimate of local accuracy on a 0–100 scale. Regions with pLDDT<50 should be treated as essentially unmodeled; they often correspond to intrinsically disordered segments.

Crystallographic B-factors measure how much each atom's electron density is smeared out, in Å². They rise in mobile loops and surface residues and fall in the buried interior. In AlphaFold models this column is repurposed to hold pLDDT instead.

Predicted Aligned Error (PAE) is an AlphaFold confidence matrix: entry (i, j) is the expected error in the position of residue j, in ångströms, when the prediction is superimposed on the true structure at residue i. Low PAE within a block of residues means that block is internally rigid and well-predicted; high PAE between two blocks means their relative placement is uncertain even if each block individually is confident.